Protein AF-E3MU25-F1 (afdb_monomer_lite)

pLDDT: mean 71.49, std 17.9, range [29.08, 94.25]

Foldseek 3Di:
DDDDDDPPPDPPPPVPPPDQPCQCLCDWDWAAEPVRFIWIRHNQCSAPVLVVCCVVPPPPPNVDDPVCPNVSVNVSVVVVNGQWDIGGPPDDDDTDGDDDDDDDDDDDDDPDDQPQACLQPKDADPVGDIRHSQLSDPLLVVVCCRPPVCLNPPVVDPVSVVVSVVVCVVVVSGPDDD

Structure (mmCIF, N/CA/C/O backbone):
data_AF-E3MU25-F1
#
_entry.id   AF-E3MU25-F1
#
loop_
_atom_site.group_PDB
_atom_site.id
_atom_site.type_symbol
_atom_site.label_atom_id
_atom_site.label_alt_id
_atom_site.label_comp_id
_atom_site.label_asym_id
_atom_site.label_entity_id
_atom_site.label_seq_id
_atom_site.pdbx_PDB_ins_code
_atom_site.Cartn_x
_atom_site.Cartn_y
_atom_site.Cartn_z
_atom_site.occupancy
_atom_site.B_iso_or_equiv
_atom_site.auth_seq_id
_atom_site.auth_comp_id
_atom_site.auth_asym_id
_atom_site.auth_atom_id
_atom_site.pdbx_PDB_model_num
ATOM 1 N N . MET A 1 1 ? -42.279 1.377 63.855 1.00 42.31 1 MET A N 1
ATOM 2 C CA . MET A 1 1 ? -42.437 1.194 62.395 1.00 42.31 1 MET A CA 1
ATOM 3 C C . MET A 1 1 ? -41.043 1.063 61.799 1.00 42.31 1 MET A C 1
ATOM 5 O O . MET A 1 1 ? -40.272 2.005 61.900 1.00 42.31 1 MET A O 1
ATOM 9 N N . LYS A 1 2 ? -40.663 -0.131 61.327 1.00 42.31 2 LYS A N 1
ATOM 10 C CA . LYS A 1 2 ? -39.336 -0.399 60.748 1.00 42.31 2 LYS A CA 1
ATOM 11 C C . LYS A 1 2 ? -39.433 -0.162 59.241 1.00 42.31 2 LYS A C 1
ATOM 13 O O . LYS A 1 2 ? -40.036 -0.970 58.545 1.00 42.31 2 LYS A O 1
ATOM 18 N N . SER A 1 3 ? -38.911 0.971 58.781 1.00 43.59 3 SER A N 1
ATOM 19 C CA . SER A 1 3 ? -38.809 1.288 57.355 1.00 43.59 3 SER A CA 1
ATOM 20 C C . SER A 1 3 ? -37.730 0.396 56.742 1.00 43.59 3 SER A C 1
ATOM 22 O O . SER A 1 3 ? -36.554 0.537 57.073 1.00 43.59 3 SER A O 1
ATOM 24 N N . GLN A 1 4 ? -38.134 -0.585 55.934 1.00 50.09 4 GLN A N 1
ATOM 25 C CA . GLN A 1 4 ? -37.217 -1.416 55.160 1.00 50.09 4 GLN A CA 1
ATOM 26 C C . GLN A 1 4 ? -36.953 -0.716 53.826 1.00 50.09 4 GLN A C 1
ATOM 28 O O . GLN A 1 4 ? -37.860 -0.566 53.010 1.00 50.09 4 GLN A O 1
ATOM 33 N N . PHE A 1 5 ? -35.715 -0.271 53.618 1.00 54.50 5 PHE A N 1
ATOM 34 C CA . PHE A 1 5 ? -35.245 0.210 52.324 1.00 54.50 5 PHE A CA 1
ATOM 35 C C . PHE A 1 5 ? -35.060 -0.989 51.387 1.00 54.50 5 PHE A C 1
ATOM 37 O O . PHE A 1 5 ? -34.155 -1.802 51.570 1.00 54.50 5 PHE A O 1
ATOM 44 N N . LEU A 1 6 ? -35.939 -1.103 50.393 1.00 48.97 6 LEU A N 1
ATOM 45 C CA . LEU A 1 6 ? -35.795 -2.009 49.257 1.00 48.97 6 LEU A CA 1
ATOM 46 C C . LEU A 1 6 ? -34.723 -1.429 48.323 1.00 48.97 6 LEU A C 1
ATOM 48 O O . LEU A 1 6 ? -34.980 -0.484 47.579 1.00 48.97 6 LEU A O 1
ATOM 52 N N . ILE A 1 7 ? -33.506 -1.967 48.394 1.00 63.28 7 ILE A N 1
ATOM 53 C CA . ILE A 1 7 ? -32.444 -1.675 47.427 1.00 63.28 7 ILE A CA 1
ATOM 54 C C . ILE A 1 7 ? -32.792 -2.438 46.147 1.00 63.28 7 ILE A C 1
ATOM 56 O O . ILE A 1 7 ? -32.613 -3.652 46.060 1.00 63.28 7 ILE A O 1
ATOM 60 N N . LEU A 1 8 ? -33.338 -1.720 45.166 1.00 50.22 8 LEU A N 1
ATOM 61 C CA . LEU A 1 8 ? -33.472 -2.190 43.792 1.00 50.22 8 LEU A CA 1
ATOM 62 C C . LEU A 1 8 ? -32.064 -2.394 43.220 1.00 50.22 8 LEU A C 1
ATOM 64 O O . LEU A 1 8 ? -31.397 -1.436 42.835 1.00 50.22 8 LEU A O 1
ATOM 68 N N . PHE A 1 9 ? -31.606 -3.644 43.174 1.00 52.78 9 PHE A N 1
ATOM 69 C CA . PHE A 1 9 ? -30.493 -4.039 42.318 1.00 52.78 9 PHE A CA 1
ATOM 70 C C . PHE A 1 9 ? -30.958 -3.889 40.867 1.00 52.78 9 PHE A C 1
ATOM 72 O O . PHE A 1 9 ? -31.597 -4.784 40.314 1.00 52.78 9 PHE A O 1
ATOM 79 N N . LEU A 1 10 ? -30.675 -2.734 40.257 1.00 54.94 10 LEU A N 1
ATOM 80 C CA . LEU A 1 10 ? -30.679 -2.636 38.803 1.00 54.94 10 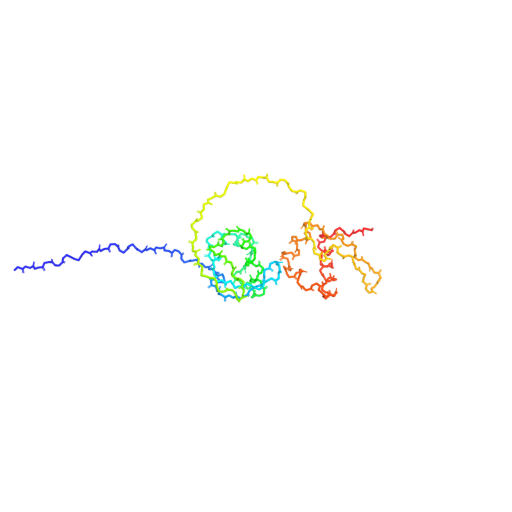LEU A CA 1
ATOM 81 C C . LEU A 1 10 ? -29.618 -3.617 38.287 1.00 54.94 10 LEU A C 1
ATOM 83 O O . LEU A 1 10 ? -28.462 -3.514 38.712 1.00 54.94 10 LEU A O 1
ATOM 87 N N . PRO A 1 11 ? -29.960 -4.556 37.387 1.00 54.75 11 PRO A N 1
ATOM 88 C CA . PRO A 1 11 ? -28.939 -5.276 36.657 1.00 54.75 11 PRO A CA 1
ATOM 89 C C . PRO A 1 11 ? -28.194 -4.223 35.841 1.00 54.75 11 PRO A C 1
ATOM 91 O O . PRO A 1 11 ? -28.739 -3.652 34.897 1.00 54.75 11 PRO A O 1
ATOM 94 N N . PHE A 1 12 ? -26.961 -3.920 36.245 1.00 53.56 12 PHE A N 1
ATOM 95 C CA . PHE A 1 12 ? -26.008 -3.282 35.357 1.00 53.56 12 PHE A CA 1
ATOM 96 C C . PHE A 1 12 ? -25.911 -4.206 34.144 1.00 53.56 12 PHE A C 1
ATOM 98 O O . PHE A 1 12 ? -25.278 -5.259 34.201 1.00 53.56 12 PHE A O 1
ATOM 105 N N . LEU A 1 13 ? -26.603 -3.841 33.066 1.00 51.59 13 LEU A N 1
ATOM 106 C CA . LEU A 1 13 ? -26.279 -4.296 31.728 1.00 51.59 13 LEU A CA 1
ATOM 107 C C . LEU A 1 13 ? -24.865 -3.774 31.485 1.00 51.59 13 LEU A C 1
ATOM 109 O O . LEU A 1 13 ? -24.675 -2.653 31.020 1.00 51.59 13 LEU A O 1
ATOM 113 N N . VAL A 1 14 ? -23.870 -4.548 31.917 1.00 52.34 14 VAL A N 1
ATOM 114 C CA . VAL A 1 14 ? -22.489 -4.376 31.494 1.00 52.34 14 VAL A CA 1
ATOM 115 C C . VAL A 1 14 ? -22.550 -4.597 29.995 1.00 52.34 14 VAL A C 1
ATOM 117 O O . VAL A 1 14 ? -22.623 -5.729 29.520 1.00 52.34 14 VAL A O 1
ATOM 120 N N . ASN A 1 15 ? -22.660 -3.497 29.258 1.00 48.56 15 ASN A N 1
ATOM 121 C CA . ASN A 1 15 ? -22.532 -3.488 27.820 1.00 48.56 15 ASN A CA 1
ATOM 122 C C . ASN A 1 15 ? -21.098 -3.948 27.553 1.00 48.56 15 ASN A C 1
ATOM 124 O O . ASN A 1 15 ? -20.171 -3.146 27.616 1.00 48.56 15 ASN A O 1
ATOM 128 N N . CYS A 1 16 ? -20.895 -5.253 27.360 1.00 46.88 16 CYS A N 1
ATOM 129 C CA . CYS A 1 16 ? -19.646 -5.797 26.847 1.00 46.88 16 CYS A CA 1
ATOM 130 C C . CYS A 1 16 ? -19.501 -5.320 25.397 1.00 46.88 16 CYS A C 1
ATOM 132 O O . CYS A 1 16 ? -19.656 -6.096 24.459 1.00 46.88 16 CYS A O 1
ATOM 134 N N . GLN A 1 17 ? -19.226 -4.031 25.194 1.00 53.03 17 GLN A N 1
ATOM 135 C CA . GLN A 1 17 ? -18.541 -3.596 23.991 1.00 53.03 17 GLN A CA 1
ATOM 136 C C . GLN A 1 17 ? -17.152 -4.208 24.092 1.00 53.03 17 GLN A C 1
ATOM 138 O O . GLN A 1 17 ? -16.334 -3.788 24.907 1.00 53.03 17 GLN A O 1
ATOM 143 N N . ARG A 1 18 ? -16.940 -5.293 23.343 1.00 60.84 18 ARG A N 1
ATOM 144 C CA . ARG A 1 18 ? -15.619 -5.886 23.169 1.00 60.84 18 ARG A CA 1
ATOM 145 C C . ARG A 1 18 ? -14.736 -4.785 22.584 1.00 60.84 18 ARG A C 1
ATOM 147 O O . ARG A 1 18 ? -14.989 -4.336 21.470 1.00 60.84 18 ARG A O 1
ATOM 154 N N . GLU A 1 19 ? -13.780 -4.311 23.372 1.00 78.81 19 GLU A N 1
ATOM 155 C CA . GLU A 1 19 ? -12.786 -3.350 22.909 1.00 78.81 19 GLU A CA 1
ATOM 156 C C . GLU A 1 19 ? -11.999 -4.003 21.768 1.00 78.81 19 GLU A C 1
ATOM 158 O O . GLU A 1 19 ? -11.545 -5.144 21.892 1.00 78.81 19 GLU A O 1
ATOM 163 N N . LEU A 1 20 ? -11.942 -3.327 20.622 1.00 88.06 20 LEU A N 1
ATOM 164 C CA . LEU A 1 20 ? -11.211 -3.804 19.456 1.00 88.06 20 LEU A CA 1
ATOM 165 C C . LEU A 1 20 ? -9.741 -3.417 19.615 1.00 88.06 20 LEU A C 1
ATOM 167 O O . LEU A 1 20 ? -9.432 -2.243 19.813 1.00 88.06 20 LEU A O 1
ATOM 171 N N . ASP A 1 21 ? -8.835 -4.388 19.495 1.00 90.69 21 ASP A N 1
ATOM 172 C CA . ASP A 1 21 ? -7.405 -4.096 19.405 1.00 90.69 21 ASP A CA 1
ATOM 173 C C . ASP A 1 21 ? -7.067 -3.597 17.997 1.00 90.69 21 ASP A C 1
ATOM 175 O O . ASP A 1 21 ? -6.776 -4.375 17.080 1.00 90.69 21 ASP A O 1
ATOM 179 N N . CYS A 1 22 ? -7.167 -2.279 17.842 1.00 90.00 22 CYS A N 1
ATOM 180 C CA . CYS A 1 22 ? -7.003 -1.585 16.574 1.00 90.00 22 CYS A CA 1
ATOM 181 C C . CYS A 1 22 ? -5.571 -1.133 16.278 1.00 90.00 22 CYS A C 1
ATOM 183 O O . CYS A 1 22 ? -5.324 -0.645 15.176 1.00 90.00 22 CYS A O 1
ATOM 185 N N . GLY A 1 23 ? -4.630 -1.263 17.219 1.00 89.94 23 GLY A N 1
ATOM 186 C CA . GLY A 1 23 ? -3.261 -0.773 17.034 1.00 89.94 23 GLY A CA 1
ATOM 187 C C . GLY A 1 23 ? -3.213 0.653 16.458 1.00 89.94 23 GLY A C 1
ATOM 188 O O . GLY A 1 23 ? -3.896 1.563 16.940 1.00 89.94 23 GLY A O 1
ATOM 189 N N . PHE A 1 24 ? -2.445 0.843 15.379 1.00 89.50 24 PHE A N 1
ATOM 190 C CA . PHE A 1 24 ? -2.317 2.143 14.709 1.00 89.50 24 PHE A CA 1
ATOM 191 C C . PHE A 1 24 ? -3.597 2.600 13.983 1.00 89.50 24 PHE A C 1
ATOM 193 O O . PHE A 1 24 ? -3.746 3.793 13.720 1.00 89.50 24 PHE A O 1
ATOM 200 N N . LEU A 1 25 ? -4.557 1.706 13.699 1.00 92.12 25 LEU A N 1
ATOM 201 C CA . LEU A 1 25 ? -5.821 2.081 13.051 1.00 92.12 25 LEU A CA 1
ATOM 202 C C . LEU A 1 25 ? -6.684 2.981 13.931 1.00 92.12 25 LEU A C 1
ATOM 204 O O . LEU A 1 25 ? -7.605 3.590 13.409 1.00 92.12 25 LEU A O 1
ATOM 208 N N . ASN A 1 26 ? -6.401 3.086 15.230 1.00 90.31 26 ASN A N 1
ATOM 209 C CA . ASN A 1 26 ? -7.077 4.022 16.130 1.00 90.31 26 ASN A CA 1
ATOM 210 C C . ASN A 1 26 ? -6.378 5.396 16.216 1.00 90.31 26 ASN A C 1
ATOM 212 O O . ASN A 1 26 ? -6.716 6.222 17.060 1.00 90.31 26 ASN A O 1
ATOM 216 N N . SER A 1 27 ? -5.355 5.628 15.392 1.00 87.25 27 SER A N 1
ATOM 217 C CA . SER A 1 27 ? -4.599 6.881 15.359 1.00 87.25 27 SER A CA 1
ATOM 218 C C . SER A 1 27 ? -5.034 7.780 14.205 1.00 87.25 27 SER A C 1
ATOM 220 O O . SER A 1 27 ? -5.606 7.329 13.215 1.00 87.25 27 SER A O 1
ATOM 222 N N . THR A 1 28 ? -4.697 9.062 14.323 1.00 90.38 28 THR A N 1
ATOM 223 C CA . THR A 1 28 ? -4.864 10.059 13.263 1.00 90.38 28 THR A CA 1
ATOM 224 C C . THR A 1 28 ? -3.497 10.400 12.691 1.00 90.38 28 THR A C 1
ATOM 226 O O . THR A 1 28 ? -2.590 10.758 13.443 1.00 90.38 28 THR A O 1
ATOM 229 N N . PHE A 1 29 ? -3.344 10.308 11.373 1.00 88.44 29 PHE A N 1
ATOM 230 C CA . PHE A 1 29 ? -2.106 10.658 10.679 1.00 88.44 29 PHE A CA 1
ATOM 231 C C . PHE A 1 29 ? -2.375 11.041 9.224 1.00 88.44 29 PHE A C 1
ATOM 233 O O . PHE A 1 29 ? -3.444 10.778 8.672 1.00 88.44 29 PHE A O 1
ATOM 240 N N . GLU A 1 30 ? -1.393 11.681 8.600 1.00 90.50 30 GLU A N 1
ATOM 241 C CA . GLU A 1 30 ? -1.418 11.953 7.167 1.00 90.50 30 GLU A CA 1
ATOM 242 C C . GLU A 1 30 ? -0.813 10.784 6.394 1.00 90.50 30 GLU A C 1
ATOM 244 O O . GLU A 1 30 ? 0.181 10.189 6.813 1.00 90.50 30 GLU A O 1
ATOM 249 N N . TYR A 1 31 ? -1.410 10.464 5.253 1.00 83.19 31 TYR A N 1
ATOM 250 C CA . TYR A 1 31 ? -0.918 9.437 4.346 1.00 83.19 31 TYR A CA 1
ATOM 251 C C . TYR A 1 31 ? -1.117 9.875 2.896 1.00 83.19 31 TYR A C 1
ATOM 253 O O . TYR A 1 31 ? -1.911 10.767 2.616 1.00 83.19 31 TYR A O 1
ATOM 261 N N . GLU A 1 32 ? -0.395 9.267 1.962 1.00 80.94 32 GLU A N 1
ATOM 262 C CA . GLU A 1 32 ? -0.622 9.478 0.529 1.00 80.94 32 GLU A CA 1
ATOM 263 C C . GLU A 1 32 ? -1.453 8.328 -0.029 1.00 80.94 32 GLU A C 1
ATOM 265 O O . GLU A 1 32 ? -1.161 7.159 0.251 1.00 80.94 32 GLU A O 1
ATOM 270 N N . ASP A 1 33 ? -2.488 8.659 -0.800 1.00 80.56 33 ASP A N 1
ATOM 271 C CA . ASP A 1 33 ? -3.297 7.657 -1.486 1.00 80.56 33 ASP A CA 1
ATOM 272 C C . ASP A 1 33 ? -2.580 7.064 -2.717 1.00 80.56 33 ASP A C 1
ATOM 274 O O . ASP A 1 33 ? -1.499 7.517 -3.104 1.00 80.56 33 ASP A O 1
ATOM 278 N N . TRP A 1 34 ? -3.181 6.067 -3.377 1.00 75.19 34 TRP A N 1
ATOM 279 C CA . TRP A 1 34 ? -2.634 5.480 -4.615 1.00 75.19 34 TRP A CA 1
ATOM 280 C C . TRP A 1 34 ? -2.394 6.482 -5.752 1.00 75.19 34 TRP A C 1
ATOM 282 O O . TRP A 1 34 ? -1.661 6.191 -6.696 1.00 75.19 34 TRP A O 1
ATOM 292 N N . LYS A 1 35 ? -3.004 7.669 -5.682 1.00 79.19 35 LYS A N 1
ATOM 293 C CA . LYS A 1 35 ? -2.851 8.752 -6.658 1.00 79.19 35 LYS A CA 1
ATOM 294 C C . LYS A 1 35 ? -1.843 9.805 -6.191 1.00 79.19 35 LYS A C 1
ATOM 296 O O . LYS A 1 35 ? -1.753 10.864 -6.811 1.00 79.19 35 LYS A O 1
ATOM 301 N N . ASN A 1 36 ? -1.071 9.513 -5.142 1.00 75.69 36 ASN A N 1
ATOM 302 C CA . ASN A 1 36 ? -0.114 10.414 -4.499 1.00 75.69 36 ASN A CA 1
ATOM 303 C C . ASN A 1 36 ? -0.758 11.705 -3.973 1.00 75.69 36 ASN A C 1
ATOM 305 O O . ASN A 1 36 ? -0.123 12.759 -3.934 1.00 75.69 36 ASN A O 1
ATOM 309 N N . VAL A 1 37 ? -2.032 11.646 -3.582 1.00 79.69 37 VAL A N 1
ATOM 310 C CA . VAL A 1 37 ? -2.714 12.765 -2.934 1.00 79.69 37 VAL A CA 1
ATOM 311 C C . VAL A 1 37 ? -2.598 12.590 -1.429 1.00 79.69 37 VAL A C 1
ATOM 313 O O . VAL A 1 37 ? -2.990 11.558 -0.888 1.00 79.69 37 VAL A O 1
ATOM 316 N N . THR A 1 38 ? -2.096 13.610 -0.732 1.00 85.00 38 THR A N 1
ATOM 317 C CA . THR A 1 38 ? -2.036 13.597 0.732 1.00 85.00 38 THR A CA 1
ATOM 318 C C . THR A 1 38 ? -3.441 13.703 1.331 1.00 85.00 38 THR A C 1
ATOM 320 O O . THR A 1 38 ? -4.214 14.624 1.039 1.00 85.00 38 THR A O 1
ATOM 323 N N . LYS A 1 39 ? -3.769 12.750 2.195 1.00 87.94 39 LYS A N 1
ATOM 324 C CA . LYS A 1 39 ? -5.035 12.597 2.905 1.00 87.94 39 LYS A CA 1
ATOM 325 C C . LYS A 1 39 ? -4.802 12.589 4.410 1.00 87.94 39 LYS A C 1
ATOM 327 O O . LYS A 1 39 ? -3.739 12.193 4.882 1.00 87.94 39 LYS A O 1
ATOM 332 N N . THR A 1 40 ? -5.827 12.958 5.164 1.00 92.50 40 THR A N 1
ATOM 333 C CA . THR A 1 40 ? -5.877 12.757 6.612 1.00 92.50 40 THR A CA 1
ATOM 334 C C . THR A 1 40 ? -6.684 11.499 6.912 1.00 92.50 40 THR A C 1
ATOM 336 O O . THR A 1 40 ? -7.858 11.407 6.552 1.0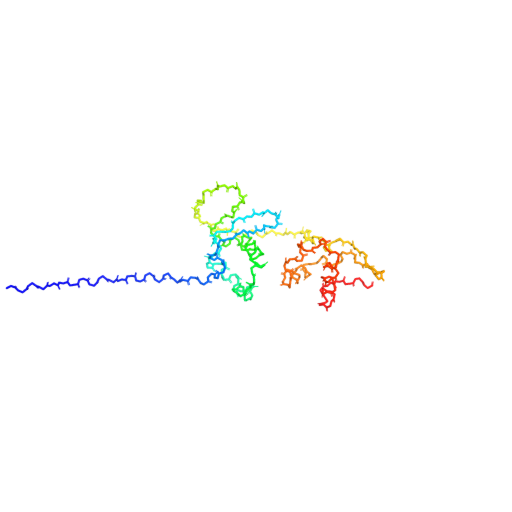0 92.50 40 THR A O 1
ATOM 339 N N . TYR A 1 41 ? -6.052 10.542 7.586 1.00 92.00 41 TYR A N 1
ATOM 340 C CA . TYR A 1 41 ? -6.706 9.390 8.194 1.00 92.00 41 TYR A CA 1
ATOM 341 C C . TYR A 1 41 ? -7.112 9.730 9.631 1.00 92.00 41 TYR A C 1
ATOM 343 O O . TYR A 1 41 ? -6.325 10.329 10.364 1.00 92.00 41 TYR A O 1
ATOM 351 N N . VAL A 1 42 ? -8.331 9.360 10.031 1.00 93.44 42 VAL A N 1
ATOM 352 C CA . VAL A 1 42 ? -8.925 9.743 11.330 1.00 93.44 42 VAL A CA 1
ATOM 353 C C . VAL A 1 42 ? -9.436 8.552 12.142 1.00 93.44 42 VAL A C 1
ATOM 355 O O . VAL A 1 42 ? -10.213 8.724 13.079 1.00 93.44 42 VAL A O 1
ATOM 358 N N . GLY A 1 43 ? -9.006 7.341 11.793 1.00 91.88 43 GLY A N 1
ATOM 359 C CA . GLY A 1 43 ? -9.293 6.147 12.579 1.00 91.88 43 GLY A CA 1
ATOM 360 C C . GLY A 1 43 ? -10.477 5.298 12.108 1.00 91.88 43 GLY A C 1
ATOM 361 O O . GLY A 1 43 ? -10.799 4.301 12.754 1.00 91.88 43 GLY A O 1
ATOM 362 N N . GLY A 1 44 ? -11.147 5.634 11.000 1.00 93.38 44 GLY A N 1
ATOM 363 C CA . GLY A 1 44 ? -12.379 4.937 10.619 1.00 93.38 44 GLY A CA 1
ATOM 364 C C . GLY A 1 44 ? -12.207 3.515 10.092 1.00 93.38 44 GLY A C 1
ATOM 365 O O . GLY A 1 44 ? -13.214 2.834 9.914 1.00 93.38 44 GLY A O 1
ATOM 366 N N . CYS A 1 45 ? -10.980 3.021 9.905 1.00 94.25 45 CYS A N 1
ATOM 367 C CA . CYS A 1 45 ? -10.718 1.620 9.562 1.00 94.25 45 CYS A CA 1
ATOM 368 C C . CYS A 1 45 ? -10.562 0.706 10.794 1.00 94.25 45 CYS A C 1
ATOM 370 O O . CYS A 1 45 ? -10.339 -0.492 10.646 1.00 94.25 45 CYS A O 1
ATOM 372 N N . CYS A 1 46 ? -10.707 1.226 12.019 1.00 93.50 46 CYS A N 1
ATOM 373 C CA . CYS A 1 46 ? -10.829 0.425 13.243 1.00 93.50 46 CYS A CA 1
ATOM 374 C C . CYS A 1 46 ? -12.222 -0.246 13.312 1.00 93.50 46 CYS A C 1
ATOM 376 O O . CYS A 1 46 ? -13.088 0.126 14.106 1.00 93.50 46 CYS A O 1
ATOM 378 N N . THR A 1 47 ? -12.467 -1.218 12.430 1.00 93.25 47 THR A N 1
ATOM 379 C CA . THR A 1 47 ? -13.732 -1.965 12.307 1.00 93.25 47 THR A CA 1
ATOM 380 C C . THR A 1 47 ? -13.479 -3.467 12.391 1.00 93.25 47 THR A C 1
ATOM 382 O O . THR A 1 47 ? -12.384 -3.929 12.084 1.00 93.25 47 THR A O 1
ATOM 385 N N . LEU A 1 48 ? -14.481 -4.252 12.803 1.00 91.56 48 LEU A N 1
ATOM 386 C CA . LEU A 1 48 ? -14.351 -5.715 12.862 1.00 91.56 48 LEU A CA 1
ATOM 387 C C . LEU A 1 48 ? -13.933 -6.308 11.511 1.00 91.56 48 LEU A C 1
ATOM 389 O O . LEU A 1 48 ? -13.008 -7.112 11.476 1.00 91.56 48 LEU A O 1
ATOM 393 N N . ASP A 1 49 ? -14.555 -5.856 10.425 1.00 89.06 49 ASP A N 1
ATOM 394 C CA . ASP A 1 49 ? -14.305 -6.368 9.076 1.00 89.06 49 ASP A CA 1
ATOM 395 C C . ASP A 1 49 ? -12.875 -6.054 8.606 1.00 89.06 49 ASP A C 1
ATOM 397 O O . ASP A 1 49 ? -12.189 -6.925 8.070 1.00 89.06 49 ASP A O 1
ATOM 401 N N . CYS A 1 50 ? -12.379 -4.835 8.861 1.00 91.75 50 CYS A N 1
ATOM 402 C CA . CYS A 1 50 ? -10.994 -4.489 8.541 1.00 91.75 50 CYS A CA 1
ATOM 403 C C . CYS A 1 50 ? -9.996 -5.303 9.372 1.00 91.75 50 CYS A C 1
ATOM 405 O O . CYS A 1 50 ? -8.977 -5.751 8.848 1.00 91.75 50 CYS A O 1
ATOM 407 N N . LEU A 1 51 ? -10.281 -5.510 10.661 1.00 90.81 51 LEU A N 1
ATOM 408 C CA . LEU A 1 51 ? -9.415 -6.292 11.544 1.00 90.81 51 LEU A CA 1
ATOM 409 C C . LEU A 1 51 ? -9.385 -7.767 11.135 1.00 90.81 51 LEU A C 1
ATOM 411 O O . LEU A 1 51 ? -8.304 -8.339 11.066 1.00 90.81 51 LEU A O 1
ATOM 415 N N . GLU A 1 52 ? -10.531 -8.365 10.801 1.00 87.81 52 GLU A N 1
ATOM 416 C CA . GLU A 1 52 ? -10.607 -9.744 10.305 1.00 87.81 52 GLU A CA 1
ATOM 417 C C . GLU A 1 52 ? -9.812 -9.912 9.006 1.00 87.81 52 GLU A C 1
ATOM 419 O O . GLU A 1 52 ? -9.054 -10.877 8.851 1.00 87.81 52 GLU A O 1
ATOM 424 N N . TRP A 1 53 ? -9.927 -8.946 8.091 1.00 86.94 53 TRP A N 1
ATOM 425 C CA . TRP A 1 53 ? -9.153 -8.953 6.858 1.00 86.94 53 TRP A CA 1
ATOM 426 C C . TRP A 1 53 ? -7.647 -8.877 7.135 1.00 86.94 53 TRP A C 1
ATOM 428 O O . TRP A 1 53 ? -6.889 -9.671 6.577 1.00 86.94 53 TRP A O 1
ATOM 438 N N . LEU A 1 54 ? -7.201 -7.973 8.013 1.00 85.56 54 LEU A N 1
ATOM 439 C CA . LEU A 1 54 ? -5.783 -7.833 8.352 1.00 85.56 54 LEU A CA 1
ATOM 440 C C . LEU A 1 54 ? -5.235 -9.049 9.088 1.00 85.56 54 LEU A C 1
ATOM 442 O O . LEU A 1 54 ? -4.165 -9.531 8.734 1.00 85.56 54 LEU A O 1
ATOM 446 N N . ASP A 1 55 ? -5.972 -9.574 10.062 1.00 83.44 55 ASP A N 1
ATOM 447 C CA . ASP A 1 55 ? -5.570 -10.758 10.821 1.00 83.44 55 ASP A CA 1
ATOM 448 C C . ASP A 1 55 ? -5.428 -11.986 9.908 1.00 83.44 55 ASP A C 1
ATOM 450 O O . ASP A 1 55 ? -4.582 -12.848 10.146 1.00 83.44 55 ASP A O 1
ATOM 454 N N . THR A 1 56 ? -6.210 -12.040 8.828 1.00 80.62 56 THR A N 1
ATOM 455 C CA . THR A 1 56 ? -6.154 -13.116 7.832 1.00 80.62 56 THR A CA 1
ATOM 456 C C . THR A 1 56 ? -5.040 -12.917 6.801 1.00 80.62 56 THR A C 1
ATOM 458 O O . THR A 1 56 ? -4.383 -13.884 6.415 1.00 80.62 56 THR A O 1
ATOM 461 N N . ASN A 1 57 ? -4.834 -11.687 6.321 1.00 74.69 57 ASN A N 1
ATOM 462 C CA . ASN A 1 57 ? -4.037 -11.423 5.116 1.00 74.69 57 ASN A CA 1
ATOM 463 C C . ASN A 1 57 ? -2.693 -10.736 5.386 1.00 74.69 57 ASN A C 1
ATOM 465 O O . ASN A 1 57 ? -1.808 -10.764 4.532 1.00 74.69 57 ASN A O 1
ATOM 469 N N . VAL A 1 58 ? -2.521 -10.109 6.549 1.00 73.19 58 VAL A N 1
ATOM 470 C CA . VAL A 1 58 ? -1.343 -9.303 6.878 1.00 73.19 58 VAL A CA 1
ATOM 471 C C . VAL A 1 58 ? -0.820 -9.705 8.251 1.00 73.19 58 VAL A C 1
ATOM 473 O O . VAL A 1 58 ? -1.199 -9.142 9.276 1.00 73.19 58 VAL A O 1
ATOM 476 N N . SER A 1 59 ? 0.104 -10.667 8.275 1.00 74.62 59 SER A N 1
ATOM 477 C CA . SER A 1 59 ? 0.756 -11.069 9.522 1.00 74.62 59 SER A CA 1
ATOM 478 C C . SER A 1 59 ? 1.447 -9.878 10.192 1.00 74.62 59 SER A C 1
ATOM 480 O O . SER A 1 59 ? 2.031 -9.013 9.526 1.00 74.62 59 SER A O 1
ATOM 482 N N . ASP A 1 60 ? 1.363 -9.845 11.521 1.00 76.25 60 ASP A N 1
ATOM 483 C CA . ASP A 1 60 ? 2.056 -8.889 12.388 1.00 76.25 60 ASP A CA 1
ATOM 484 C C . ASP A 1 60 ? 1.756 -7.416 12.067 1.00 76.25 60 ASP A C 1
ATOM 486 O O . ASP A 1 60 ? 2.546 -6.529 12.379 1.00 76.25 60 ASP A O 1
ATOM 490 N N . TRP A 1 61 ? 0.604 -7.116 11.453 1.00 78.25 61 TRP A N 1
ATOM 491 C CA . TRP A 1 61 ? 0.240 -5.750 11.056 1.00 78.25 61 TRP A CA 1
ATOM 492 C C . TRP A 1 61 ? 0.208 -4.757 12.231 1.00 78.25 61 TRP A C 1
ATOM 494 O O . TRP A 1 61 ? 0.401 -3.563 12.021 1.00 78.25 61 TRP A O 1
ATOM 504 N N . ARG A 1 62 ? 0.023 -5.250 13.464 1.00 82.00 62 ARG A N 1
ATOM 505 C CA . ARG A 1 62 ? 0.080 -4.467 14.712 1.00 82.00 62 ARG A CA 1
ATOM 506 C C . ARG A 1 62 ? 1.502 -4.091 15.141 1.00 82.00 62 ARG A C 1
ATOM 508 O O . ARG A 1 62 ? 1.670 -3.171 15.933 1.00 82.00 62 ARG A O 1
ATOM 515 N N . GLU A 1 63 ? 2.508 -4.795 14.634 1.00 7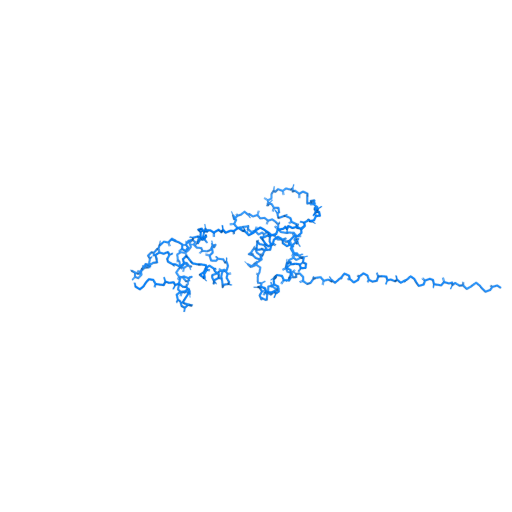3.94 63 GLU A N 1
ATOM 516 C CA . GLU A 1 63 ? 3.927 -4.605 14.962 1.00 73.94 63 GLU A CA 1
ATOM 517 C C . GLU A 1 63 ? 4.694 -3.898 13.832 1.00 73.94 63 GLU A C 1
ATOM 519 O O . GLU A 1 63 ? 5.871 -3.561 13.985 1.00 73.94 63 GLU A O 1
ATOM 524 N N . LYS A 1 64 ? 4.046 -3.668 12.680 1.00 65.38 64 LYS A N 1
ATOM 525 C CA . LYS A 1 64 ? 4.671 -3.001 11.535 1.00 65.38 64 LYS A CA 1
ATOM 526 C C . LYS A 1 64 ? 4.954 -1.526 11.832 1.00 65.38 64 LYS A C 1
ATOM 528 O O . LYS A 1 64 ? 4.183 -0.834 12.485 1.00 65.38 64 LYS A O 1
ATOM 533 N N . LEU A 1 65 ? 6.095 -1.066 11.319 1.00 59.84 65 LEU A N 1
ATOM 534 C CA . LEU A 1 65 ? 6.581 0.309 11.443 1.00 59.84 65 LEU A CA 1
ATOM 535 C C . LEU A 1 65 ? 5.687 1.296 10.671 1.00 59.84 65 LEU A C 1
ATOM 537 O O . LEU A 1 65 ? 5.099 0.934 9.651 1.00 59.84 65 LEU A O 1
ATOM 541 N N . ASP A 1 66 ? 5.678 2.562 11.105 1.00 61.66 66 ASP A N 1
ATOM 542 C CA . ASP A 1 66 ? 4.841 3.652 10.566 1.00 61.66 66 ASP A CA 1
ATOM 543 C C . ASP A 1 66 ? 4.875 3.798 9.034 1.00 61.66 66 ASP A C 1
ATOM 545 O O . ASP A 1 66 ? 3.909 4.251 8.419 1.00 61.66 66 ASP A O 1
ATOM 549 N N . ASN A 1 67 ? 5.966 3.380 8.386 1.00 64.69 67 ASN A N 1
ATOM 550 C CA . ASN A 1 67 ? 6.108 3.418 6.930 1.00 64.69 67 ASN A CA 1
ATOM 551 C C . ASN A 1 67 ? 5.161 2.459 6.177 1.00 64.69 67 ASN A C 1
ATOM 553 O O . ASN A 1 67 ? 5.028 2.593 4.961 1.00 64.69 67 ASN A O 1
ATOM 557 N N . TRP A 1 68 ? 4.501 1.521 6.865 1.00 72.56 68 TRP A N 1
ATOM 558 C CA . TRP A 1 68 ? 3.479 0.632 6.295 1.00 72.56 68 TRP A CA 1
ATOM 559 C C . TRP A 1 68 ? 2.052 1.160 6.442 1.00 72.56 68 TRP A C 1
ATOM 561 O O . TRP A 1 68 ? 1.160 0.675 5.743 1.00 72.56 68 TRP A O 1
ATOM 571 N N . ASN A 1 69 ? 1.829 2.155 7.303 1.00 83.31 69 ASN A N 1
ATOM 572 C CA . ASN A 1 69 ? 0.485 2.616 7.642 1.00 83.31 69 ASN A CA 1
ATOM 573 C C . ASN A 1 69 ? -0.250 3.126 6.399 1.00 83.31 69 ASN A C 1
ATOM 575 O O . ASN A 1 69 ? -1.371 2.704 6.144 1.00 83.31 69 ASN A O 1
ATOM 579 N N . SER A 1 70 ? 0.404 3.935 5.558 1.00 82.94 70 SER A N 1
ATOM 580 C CA . SER A 1 70 ? -0.190 4.438 4.310 1.00 82.94 70 SER A CA 1
ATOM 581 C C . SER A 1 70 ? -0.650 3.316 3.377 1.00 82.94 70 SER A C 1
ATOM 583 O O . SER A 1 70 ? -1.745 3.385 2.829 1.00 82.94 70 SER A O 1
ATOM 585 N N . TYR A 1 71 ? 0.161 2.270 3.206 1.00 79.12 71 TYR A N 1
ATOM 586 C CA . TYR A 1 71 ? -0.183 1.128 2.354 1.00 79.12 71 TYR A CA 1
ATOM 587 C C . TYR A 1 71 ? -1.395 0.372 2.903 1.00 79.12 71 TYR A C 1
ATOM 589 O O . TYR A 1 71 ? -2.350 0.116 2.175 1.00 79.12 71 TYR A O 1
ATOM 597 N N . ILE A 1 72 ? -1.372 0.064 4.202 1.00 86.44 72 ILE A N 1
ATOM 598 C CA . ILE A 1 72 ? -2.465 -0.649 4.864 1.00 86.44 72 ILE A CA 1
ATOM 599 C C . ILE A 1 72 ? -3.760 0.164 4.772 1.00 86.44 72 ILE A C 1
ATOM 601 O O . ILE A 1 72 ? -4.780 -0.383 4.370 1.00 86.44 72 ILE A O 1
ATOM 605 N N . ILE A 1 73 ? -3.723 1.466 5.067 1.00 90.69 73 ILE A N 1
ATOM 606 C CA . ILE A 1 73 ? -4.913 2.323 5.000 1.00 90.69 73 ILE A CA 1
ATOM 607 C C . ILE A 1 73 ? -5.514 2.355 3.596 1.00 90.69 73 ILE A C 1
ATOM 609 O O . ILE A 1 73 ? -6.726 2.204 3.460 1.00 90.69 73 ILE A O 1
ATOM 613 N N . ASN A 1 74 ? -4.691 2.500 2.555 1.00 83.62 74 ASN A N 1
ATOM 614 C CA . ASN A 1 74 ? -5.199 2.476 1.187 1.00 83.62 74 ASN A CA 1
ATOM 615 C C . ASN A 1 74 ? -5.914 1.155 0.859 1.00 83.62 74 ASN A C 1
ATOM 617 O O . ASN A 1 74 ? -7.023 1.174 0.331 1.00 83.62 74 ASN A O 1
ATOM 621 N N . ILE A 1 75 ? -5.324 0.014 1.234 1.00 85.06 75 ILE A N 1
ATOM 622 C CA . ILE A 1 75 ? -5.956 -1.294 1.022 1.00 85.06 75 ILE A CA 1
ATOM 623 C C . ILE A 1 75 ? -7.289 -1.394 1.756 1.00 85.06 75 ILE A C 1
ATOM 625 O O . ILE A 1 75 ? -8.260 -1.863 1.174 1.00 85.06 75 ILE A O 1
ATOM 629 N N . LEU A 1 76 ? -7.361 -0.974 3.019 1.00 89.81 76 LEU A N 1
ATOM 630 C CA . LEU A 1 76 ? -8.595 -1.079 3.802 1.00 89.81 76 LEU A CA 1
ATOM 631 C C . LEU A 1 76 ? -9.728 -0.228 3.211 1.00 89.81 76 LEU A C 1
ATOM 633 O O . LEU A 1 76 ? -10.885 -0.658 3.219 1.00 89.81 76 LEU A O 1
ATOM 637 N N . TYR A 1 77 ? -9.405 0.936 2.641 1.00 86.56 77 TYR A N 1
ATOM 638 C CA . TYR A 1 77 ? -10.384 1.728 1.897 1.00 86.56 77 TYR A CA 1
ATOM 639 C C . TYR A 1 77 ? -10.858 1.029 0.615 1.00 86.56 77 TYR A C 1
ATOM 641 O O . TYR A 1 77 ? -12.062 1.040 0.340 1.00 86.56 77 TYR A O 1
ATOM 649 N N . ASP A 1 78 ? -9.962 0.362 -0.118 1.00 84.12 78 ASP A N 1
ATOM 650 C CA . ASP A 1 78 ? -10.318 -0.445 -1.296 1.00 84.12 78 ASP A CA 1
ATOM 651 C C . ASP A 1 78 ? -11.112 -1.710 -0.932 1.00 84.12 78 ASP A C 1
ATOM 653 O O . ASP A 1 78 ? -11.953 -2.160 -1.706 1.00 84.12 78 ASP A O 1
ATOM 657 N N . GLN A 1 79 ? -10.899 -2.270 0.265 1.00 83.12 79 GLN A N 1
ATOM 658 C CA . GLN A 1 79 ? -11.722 -3.358 0.809 1.00 83.12 79 GLN A CA 1
ATOM 659 C C . GLN A 1 79 ? -13.109 -2.883 1.268 1.00 83.12 79 GLN A C 1
ATOM 661 O O . GLN A 1 79 ? -13.945 -3.708 1.632 1.00 83.12 79 GLN A O 1
ATOM 666 N N . HIS A 1 80 ? -13.365 -1.570 1.266 1.00 86.19 80 HIS A N 1
ATOM 667 C CA . HIS A 1 80 ? -14.630 -0.966 1.690 1.00 86.19 80 HIS A CA 1
ATOM 668 C C . HIS A 1 80 ? -15.075 -1.379 3.106 1.00 86.19 80 HIS A C 1
ATOM 670 O O . HIS A 1 80 ? -16.270 -1.455 3.386 1.00 86.19 80 HIS A O 1
ATOM 676 N N . CYS A 1 81 ? -14.118 -1.636 4.004 1.00 89.62 81 CYS A N 1
ATOM 677 C CA . CYS A 1 81 ? -14.388 -2.055 5.383 1.00 89.62 81 CYS A CA 1
ATOM 678 C C . CYS A 1 81 ? -14.320 -0.897 6.398 1.00 89.62 81 CYS A C 1
ATOM 680 O O . CYS A 1 81 ? -14.678 -1.072 7.565 1.00 89.62 81 CYS A O 1
ATOM 682 N N . CYS A 1 82 ? -13.837 0.279 5.981 1.00 94.06 82 CYS A N 1
ATOM 683 C CA . CYS A 1 82 ? -13.736 1.465 6.830 1.00 94.06 82 CYS A CA 1
ATOM 684 C C . CYS A 1 82 ? -15.084 2.197 6.930 1.00 94.06 82 CYS A C 1
ATOM 686 O O . CYS A 1 82 ? -15.844 2.271 5.968 1.00 94.06 82 CYS A O 1
ATOM 688 N N . ASN A 1 83 ? -15.354 2.788 8.093 1.00 93.00 83 ASN A N 1
ATOM 689 C CA . ASN A 1 83 ? -16.591 3.517 8.400 1.00 93.00 83 ASN A CA 1
ATOM 690 C C . ASN A 1 83 ? -16.497 5.031 8.148 1.00 93.00 83 ASN A C 1
ATOM 692 O O . ASN A 1 83 ? -17.406 5.780 8.514 1.00 93.00 83 ASN A O 1
ATOM 696 N N . ASP A 1 84 ? -15.398 5.498 7.565 1.00 90.19 84 ASP A N 1
ATOM 697 C CA . ASP A 1 84 ? -15.180 6.892 7.208 1.00 90.19 84 ASP A CA 1
ATOM 698 C C . ASP A 1 84 ? -14.810 7.046 5.730 1.00 90.19 84 ASP A C 1
ATOM 700 O O . ASP A 1 84 ? -14.723 6.092 4.958 1.00 90.19 84 ASP A O 1
ATOM 704 N N . THR A 1 85 ? -14.638 8.296 5.315 1.00 84.94 85 THR A N 1
ATOM 705 C CA . THR A 1 85 ? -14.077 8.644 4.014 1.00 84.94 85 THR A CA 1
ATOM 706 C C . THR A 1 85 ? -12.878 9.550 4.266 1.00 84.94 85 THR A C 1
ATOM 708 O O . THR A 1 85 ? -13.008 10.518 5.021 1.00 84.94 85 THR A O 1
ATOM 711 N N . PRO A 1 86 ? -11.712 9.261 3.670 1.00 80.69 86 PRO A N 1
ATOM 712 C CA . PRO A 1 86 ? -10.504 10.015 3.944 1.00 80.69 86 PRO A CA 1
ATOM 713 C C . PRO A 1 86 ? -10.598 11.413 3.328 1.00 80.69 86 PRO A C 1
ATOM 715 O O . PRO A 1 86 ? -10.910 11.579 2.145 1.00 80.69 86 PRO A O 1
ATOM 718 N N . ALA A 1 87 ? -10.299 12.431 4.132 1.00 82.19 87 ALA A N 1
ATOM 719 C CA . ALA A 1 87 ? -10.329 13.823 3.698 1.00 82.19 87 ALA A CA 1
ATOM 720 C C . ALA A 1 87 ? -9.007 14.212 3.024 1.00 82.19 87 ALA A C 1
ATOM 722 O O . ALA A 1 87 ? -7.934 13.803 3.463 1.00 82.19 87 ALA A O 1
ATOM 723 N N . THR A 1 88 ? -9.059 15.028 1.970 1.00 82.81 88 THR A N 1
ATOM 724 C CA . THR A 1 88 ? -7.844 15.625 1.387 1.00 82.81 88 THR A CA 1
ATOM 725 C C . THR A 1 88 ? -7.320 16.728 2.301 1.00 82.81 88 THR A C 1
ATOM 727 O O . THR A 1 88 ? -8.095 17.602 2.707 1.00 82.81 88 THR A O 1
ATOM 730 N N . VAL A 1 89 ? -6.014 16.718 2.591 1.00 75.25 89 VAL A N 1
ATOM 731 C CA . VAL A 1 89 ? -5.374 17.739 3.436 1.00 75.25 89 VAL A CA 1
ATOM 732 C C . VAL A 1 89 ? -5.642 19.132 2.853 1.00 75.25 89 VAL A C 1
ATOM 734 O O . VAL A 1 89 ? -5.426 19.374 1.667 1.00 75.25 89 VAL A O 1
ATOM 737 N N . GLY A 1 90 ? -6.151 20.049 3.682 1.00 58.78 90 GLY A N 1
ATOM 738 C CA . GLY A 1 90 ? -6.515 21.413 3.271 1.00 58.78 90 GLY A CA 1
ATOM 739 C C . GLY A 1 90 ? -7.983 21.616 2.874 1.00 58.78 90 GLY A C 1
ATOM 740 O O . GLY A 1 90 ? -8.376 22.747 2.591 1.00 58.78 90 GLY A O 1
ATOM 741 N N . THR A 1 91 ? -8.809 20.567 2.913 1.00 54.00 91 THR A N 1
ATOM 742 C CA . THR A 1 91 ? -10.268 20.656 2.721 1.00 54.00 91 THR A CA 1
ATOM 743 C C . THR A 1 91 ? -10.962 20.340 4.041 1.00 54.00 91 THR A C 1
ATOM 745 O O . THR A 1 91 ? -10.906 19.214 4.526 1.00 54.00 91 THR A O 1
ATOM 748 N N . THR A 1 92 ? -11.595 21.338 4.656 1.00 43.38 92 THR A N 1
ATOM 749 C CA . THR A 1 92 ? -12.387 21.147 5.877 1.00 43.38 92 THR A CA 1
ATOM 750 C C . THR A 1 92 ? -13.748 20.575 5.490 1.00 43.38 92 THR A C 1
ATOM 752 O O . THR A 1 92 ? -14.646 21.336 5.137 1.00 43.38 92 THR A O 1
ATOM 755 N N . GLU A 1 93 ? -13.921 19.256 5.539 1.00 48.50 93 GLU A N 1
ATOM 756 C CA . GLU A 1 93 ? -15.247 18.645 5.398 1.00 48.50 93 GLU A CA 1
ATOM 757 C C . GLU A 1 93 ? -15.717 18.019 6.712 1.00 48.50 93 GLU A C 1
ATOM 759 O O . GLU A 1 93 ? -14.988 17.312 7.406 1.00 48.50 93 GLU A O 1
ATOM 764 N N . THR A 1 94 ? -16.961 18.335 7.070 1.00 42.97 94 THR A N 1
ATOM 765 C CA . THR A 1 94 ? -17.664 17.824 8.247 1.00 42.97 94 THR A CA 1
ATOM 766 C C . THR A 1 94 ? -18.120 16.389 7.971 1.00 42.97 94 THR A C 1
ATOM 768 O O . THR A 1 94 ? -19.054 16.182 7.196 1.00 42.97 94 THR A O 1
ATOM 771 N N . SER A 1 95 ? -17.492 15.394 8.604 1.00 46.28 95 SER A N 1
ATOM 772 C CA . SER A 1 95 ? -17.855 13.979 8.443 1.00 46.28 95 SER A CA 1
ATOM 773 C C . SER A 1 95 ? -19.310 13.718 8.844 1.00 46.28 95 SER A C 1
ATOM 775 O O . SER A 1 95 ? -19.698 13.909 9.996 1.00 46.28 95 SER A O 1
ATOM 777 N N . THR A 1 96 ? -20.120 13.259 7.889 1.00 36.81 96 THR A N 1
ATOM 778 C CA . THR A 1 96 ? -21.491 12.787 8.123 1.00 36.81 96 THR A CA 1
ATOM 779 C C . THR A 1 96 ? -21.493 11.265 8.039 1.00 36.81 96 THR A C 1
ATOM 781 O O . THR A 1 96 ? -21.140 10.703 7.008 1.00 36.81 96 THR A O 1
ATOM 784 N N . ILE A 1 97 ? -21.872 10.593 9.126 1.00 36.38 97 ILE A N 1
ATOM 785 C CA . ILE A 1 97 ? -21.973 9.129 9.198 1.00 36.38 97 ILE A CA 1
ATOM 786 C C . ILE A 1 97 ? -23.214 8.694 8.403 1.00 36.38 97 ILE A C 1
ATOM 788 O O . ILE A 1 97 ? -24.328 9.095 8.745 1.00 36.38 97 ILE A O 1
ATOM 792 N N . ILE A 1 98 ? -23.039 7.886 7.354 1.00 38.97 98 ILE A N 1
ATOM 793 C CA . ILE A 1 98 ? -24.140 7.333 6.547 1.00 38.97 98 ILE A CA 1
ATOM 794 C C . ILE A 1 98 ? -24.298 5.835 6.875 1.00 38.97 98 ILE A C 1
ATOM 796 O O . ILE A 1 98 ? -23.301 5.117 6.882 1.00 38.97 98 ILE A O 1
ATOM 800 N N . PRO A 1 99 ? -25.518 5.328 7.143 1.00 29.98 99 PRO A N 1
ATOM 801 C CA . PRO A 1 99 ? -25.752 3.903 7.377 1.00 29.98 99 PRO A CA 1
ATOM 802 C C . PRO A 1 99 ? -25.633 3.076 6.082 1.00 29.98 99 PRO A C 1
ATOM 804 O O . PRO A 1 99 ? -26.242 3.399 5.062 1.00 29.98 99 PRO A O 1
ATOM 807 N N . PHE A 1 100 ? -24.857 1.991 6.146 1.00 34.88 100 PHE A N 1
ATOM 808 C CA . PHE A 1 100 ? -24.514 1.114 5.022 1.00 34.88 100 PHE A CA 1
ATOM 809 C C . PHE A 1 100 ? -25.649 0.133 4.661 1.00 34.88 100 PHE A C 1
ATOM 811 O O . PHE A 1 100 ? -26.323 -0.408 5.538 1.00 34.88 100 PHE A O 1
ATOM 818 N N . THR A 1 101 ? -25.847 -0.119 3.362 1.00 32.09 101 THR A N 1
ATOM 819 C CA . THR A 1 101 ? -26.747 -1.152 2.807 1.00 32.09 101 THR A CA 1
ATOM 820 C C . THR A 1 101 ? -25.936 -2.124 1.944 1.00 32.09 101 THR A C 1
ATOM 822 O O . THR A 1 101 ? -25.050 -1.711 1.205 1.00 32.09 101 THR A O 1
ATOM 825 N N . THR A 1 102 ? -26.223 -3.420 2.057 1.00 29.84 102 THR A N 1
ATOM 826 C CA . THR A 1 102 ? -25.454 -4.546 1.494 1.00 29.84 102 THR A CA 1
ATOM 827 C C . THR A 1 102 ? -25.439 -4.571 -0.046 1.00 29.84 102 THR A C 1
ATOM 829 O O . THR A 1 102 ? -26.516 -4.487 -0.644 1.00 29.84 102 THR A O 1
ATOM 832 N N . PRO A 1 103 ? -24.287 -4.772 -0.724 1.00 37.34 103 PRO A N 1
ATOM 833 C CA . PRO A 1 103 ? -24.259 -4.927 -2.175 1.00 37.34 103 PRO A CA 1
ATOM 834 C C . PRO A 1 103 ? -24.383 -6.395 -2.616 1.00 37.34 103 PRO A C 1
ATOM 836 O O . PRO A 1 103 ? -23.903 -7.322 -1.966 1.00 37.34 103 PRO A O 1
ATOM 839 N N . THR A 1 104 ? -25.042 -6.590 -3.760 1.00 29.84 104 THR A N 1
ATOM 840 C CA . THR A 1 104 ? -25.191 -7.873 -4.465 1.00 29.84 104 THR A CA 1
ATOM 841 C C . THR A 1 104 ? -24.018 -8.073 -5.427 1.00 29.84 104 THR A C 1
ATOM 843 O O . THR A 1 104 ? -23.699 -7.182 -6.215 1.00 29.84 104 THR A O 1
ATOM 846 N N . THR A 1 105 ? -23.384 -9.245 -5.377 1.00 31.95 105 THR A N 1
ATOM 847 C CA . THR A 1 105 ? -22.233 -9.628 -6.206 1.00 31.95 105 THR A CA 1
ATOM 848 C C . THR A 1 105 ? -22.592 -9.645 -7.692 1.00 31.95 105 THR A C 1
ATOM 850 O O . THR A 1 105 ? -23.423 -10.440 -8.127 1.00 31.95 105 THR A O 1
ATOM 853 N N . THR A 1 106 ? -21.926 -8.803 -8.483 1.00 29.08 106 THR A N 1
ATOM 854 C CA . THR A 1 106 ? -21.947 -8.890 -9.949 1.00 29.08 106 THR A CA 1
ATOM 855 C C . THR A 1 106 ? -20.568 -9.351 -10.405 1.00 29.08 106 THR A C 1
ATOM 857 O O . THR A 1 106 ? -19.578 -8.661 -10.189 1.00 29.08 106 THR A O 1
ATOM 860 N N . ILE A 1 107 ? -20.500 -10.546 -10.990 1.00 37.56 107 ILE A N 1
ATOM 861 C CA . ILE A 1 107 ? -19.288 -11.093 -11.606 1.00 37.56 107 ILE A CA 1
ATOM 862 C C . ILE A 1 107 ? -19.041 -10.303 -12.894 1.00 37.56 107 ILE A C 1
ATOM 864 O O . ILE A 1 107 ? -19.851 -10.378 -13.818 1.00 37.56 107 ILE A O 1
ATOM 868 N N . ILE A 1 108 ? -17.940 -9.555 -12.958 1.00 31.47 108 ILE A N 1
ATOM 869 C CA . ILE A 1 108 ? -17.462 -8.918 -14.187 1.00 31.47 108 ILE A CA 1
ATOM 870 C C . ILE A 1 108 ? -16.169 -9.624 -14.594 1.00 31.47 108 ILE A C 1
ATOM 872 O O . ILE A 1 108 ? -15.189 -9.637 -13.856 1.00 31.47 108 ILE A O 1
ATOM 876 N N . SER A 1 109 ? -16.194 -10.247 -15.771 1.00 46.31 109 SER A N 1
ATOM 877 C CA . SER A 1 109 ? -15.000 -10.699 -16.479 1.00 46.31 109 SER A CA 1
ATOM 878 C C . SER A 1 109 ? -14.206 -9.477 -16.935 1.00 46.31 109 SER A C 1
ATOM 880 O O . SER A 1 109 ? -14.749 -8.680 -17.705 1.00 46.31 109 SER A O 1
ATOM 882 N N . VAL A 1 110 ? -12.949 -9.336 -16.517 1.00 38.44 110 VAL A N 1
ATOM 883 C CA . VAL A 1 110 ? -12.081 -8.271 -17.027 1.00 38.44 110 VAL A CA 1
ATOM 884 C C . VAL A 1 110 ? -10.794 -8.870 -17.580 1.00 38.44 110 VAL A C 1
ATOM 886 O O . VAL A 1 110 ? -9.969 -9.427 -16.863 1.00 38.44 110 VAL A O 1
ATOM 889 N N . ASP A 1 111 ? -10.674 -8.775 -18.900 1.00 48.00 111 ASP A N 1
ATOM 890 C CA . ASP A 1 111 ? -9.399 -8.710 -19.604 1.00 48.00 111 ASP A CA 1
ATOM 891 C C . ASP A 1 111 ? -8.781 -7.348 -19.246 1.00 48.00 111 ASP A C 1
ATOM 893 O O . ASP A 1 111 ? -9.089 -6.328 -19.865 1.00 48.00 111 ASP A O 1
ATOM 897 N N . GLU A 1 112 ? -8.048 -7.302 -18.131 1.00 51.06 112 GLU A N 1
ATOM 898 C CA . GLU A 1 112 ? -7.512 -6.072 -17.547 1.00 51.06 112 GLU A CA 1
ATOM 899 C C . GLU A 1 112 ? -6.002 -6.014 -17.783 1.00 51.06 112 GLU A C 1
ATOM 901 O O . GLU A 1 112 ? -5.231 -6.893 -17.391 1.00 51.06 112 GLU A O 1
ATOM 906 N N . HIS A 1 113 ? -5.571 -4.967 -18.478 1.00 63.19 113 HIS A N 1
ATOM 907 C CA . HIS A 1 113 ? -4.167 -4.674 -18.691 1.00 63.19 113 HIS A CA 1
ATOM 908 C C . HIS A 1 113 ? -3.524 -4.360 -17.334 1.00 63.19 113 HIS A C 1
ATOM 910 O O . HIS A 1 113 ? -3.674 -3.253 -16.832 1.00 63.19 113 HIS A O 1
ATOM 916 N N . LEU A 1 114 ? -2.836 -5.344 -16.749 1.00 77.50 114 LEU A N 1
ATOM 917 C CA . LEU A 1 114 ? -2.151 -5.255 -15.456 1.00 77.50 114 LEU A CA 1
ATOM 918 C C . LEU A 1 114 ? -1.436 -3.902 -15.271 1.00 77.50 114 LEU A C 1
ATOM 920 O O . LEU A 1 114 ? -0.615 -3.536 -16.124 1.00 77.50 114 LEU A O 1
ATOM 924 N N . ASP A 1 115 ? -1.712 -3.175 -14.185 1.00 79.38 115 ASP A N 1
ATOM 925 C CA . ASP A 1 115 ? -0.958 -1.961 -13.855 1.00 79.38 115 ASP A CA 1
ATOM 926 C C . ASP A 1 115 ? 0.394 -2.350 -13.256 1.00 79.38 115 ASP A C 1
ATOM 928 O O . ASP A 1 115 ? 0.510 -2.811 -12.122 1.00 79.38 115 ASP A O 1
ATOM 932 N N . CYS A 1 116 ? 1.430 -2.230 -14.077 1.00 79.69 116 CYS A N 1
ATOM 933 C CA . CYS A 1 116 ? 2.777 -2.663 -13.737 1.00 79.69 116 CYS A CA 1
ATOM 934 C C . CYS A 1 116 ? 3.703 -1.509 -13.370 1.00 79.69 116 CYS A C 1
ATOM 936 O O . CYS A 1 116 ? 4.870 -1.763 -13.066 1.00 79.69 116 CYS A O 1
ATOM 938 N N . HIS A 1 117 ? 3.234 -0.257 -13.425 1.00 83.88 117 HIS A N 1
ATOM 939 C CA . HIS A 1 117 ? 4.087 0.919 -13.250 1.00 83.88 117 HIS A CA 1
ATOM 940 C C . HIS A 1 117 ? 5.428 0.771 -14.012 1.00 83.88 117 HIS A C 1
ATOM 942 O O . HIS A 1 117 ? 5.462 0.328 -15.164 1.00 83.88 117 HIS A O 1
ATOM 948 N N . TRP A 1 118 ? 6.551 1.067 -13.348 1.00 85.06 118 TRP A N 1
ATOM 949 C CA . TRP A 1 118 ? 7.892 0.996 -13.926 1.00 85.06 118 TRP A CA 1
ATOM 950 C C . TRP A 1 118 ? 8.345 -0.425 -14.294 1.00 85.06 118 TRP A C 1
ATOM 952 O O . TRP A 1 118 ? 9.293 -0.559 -15.063 1.00 85.06 118 TRP A O 1
ATOM 962 N N . LEU A 1 119 ? 7.703 -1.497 -13.797 1.00 85.12 119 LEU A N 1
ATOM 963 C CA . LEU A 1 119 ? 8.068 -2.869 -14.188 1.00 85.12 119 LEU A CA 1
ATOM 964 C C . LEU A 1 119 ? 7.807 -3.125 -15.664 1.00 85.12 119 LEU A C 1
ATOM 966 O O . LEU A 1 119 ? 8.388 -4.055 -16.210 1.00 85.12 119 LEU A O 1
ATOM 970 N N . ARG A 1 120 ? 6.948 -2.353 -16.328 1.00 86.06 120 ARG A N 1
ATOM 971 C CA . ARG A 1 120 ? 6.773 -2.480 -17.778 1.00 86.06 120 ARG A CA 1
ATOM 972 C C . ARG A 1 120 ? 7.886 -1.780 -18.561 1.00 86.06 120 ARG A C 1
ATOM 974 O O . ARG A 1 120 ? 8.103 -2.116 -19.724 1.00 86.06 120 ARG A O 1
ATOM 981 N N . ASP A 1 121 ? 8.609 -0.860 -17.930 1.00 84.81 121 ASP A N 1
ATOM 982 C CA . ASP A 1 121 ? 9.586 -0.021 -18.607 1.00 84.81 121 ASP A CA 1
ATOM 983 C C . ASP A 1 121 ? 10.937 -0.740 -18.735 1.00 84.81 121 ASP A C 1
ATOM 985 O O . ASP A 1 121 ? 11.548 -1.115 -17.726 1.00 84.81 121 ASP A O 1
ATOM 989 N N . PRO A 1 122 ? 11.452 -0.926 -19.961 1.00 84.75 122 PRO A N 1
ATOM 990 C CA . PRO A 1 122 ? 12.762 -1.520 -20.163 1.00 84.75 122 PRO A CA 1
ATOM 991 C C . PRO A 1 122 ? 13.887 -0.565 -19.740 1.00 84.75 122 PRO A C 1
ATOM 993 O O . PRO A 1 122 ? 13.782 0.655 -19.881 1.00 84.75 122 PRO A O 1
ATOM 996 N N . PHE A 1 123 ? 15.007 -1.117 -19.270 1.00 83.62 123 PHE A N 1
ATOM 997 C CA . PHE A 1 123 ? 16.210 -0.345 -18.941 1.00 83.62 123 PHE A CA 1
ATOM 998 C C . PHE A 1 123 ? 17.495 -1.164 -19.111 1.00 83.62 123 PHE A C 1
ATOM 1000 O O . PHE A 1 123 ? 17.479 -2.391 -19.070 1.00 83.62 123 PHE A O 1
ATOM 1007 N N . ASN A 1 124 ? 18.630 -0.484 -19.286 1.00 82.31 124 ASN A N 1
ATOM 1008 C CA . ASN A 1 124 ? 19.936 -1.123 -19.471 1.00 82.31 124 ASN A CA 1
ATOM 1009 C C . ASN A 1 124 ? 20.766 -1.057 -18.193 1.00 82.31 124 ASN A C 1
ATOM 1011 O O . ASN A 1 124 ? 20.896 0.009 -17.599 1.00 82.31 124 ASN A O 1
ATOM 1015 N N . TYR A 1 125 ? 21.375 -2.175 -17.815 1.00 73.25 125 TYR A N 1
ATOM 1016 C CA . TYR A 1 125 ? 22.335 -2.259 -16.723 1.00 73.25 125 TYR A CA 1
ATOM 1017 C C . TYR A 1 125 ? 23.713 -1.754 -17.178 1.00 73.25 125 TYR A C 1
ATOM 1019 O O . TYR A 1 125 ? 24.114 -1.944 -18.328 1.00 73.25 125 TYR A O 1
ATOM 1027 N N . SER A 1 126 ? 24.505 -1.199 -16.256 1.00 74.31 126 SER A N 1
ATOM 1028 C CA . SER A 1 126 ? 25.874 -0.733 -16.547 1.00 74.31 126 SER A CA 1
ATOM 1029 C C . SER A 1 126 ? 26.831 -1.850 -16.994 1.00 74.31 126 SER A C 1
ATOM 1031 O O . SER A 1 126 ? 27.886 -1.569 -17.553 1.00 74.31 126 SER A O 1
ATOM 1033 N N . ASN A 1 127 ? 26.478 -3.116 -16.753 1.00 74.94 127 ASN A N 1
ATOM 1034 C CA . ASN A 1 127 ? 27.245 -4.297 -17.160 1.00 74.94 127 ASN A CA 1
ATOM 1035 C C . ASN A 1 127 ? 26.875 -4.822 -18.566 1.00 74.94 127 ASN A C 1
ATOM 1037 O O . ASN A 1 127 ? 27.347 -5.890 -18.950 1.00 74.94 127 ASN A O 1
ATOM 1041 N N . GLY A 1 128 ? 26.035 -4.104 -19.321 1.00 72.94 128 GLY A N 1
ATOM 1042 C CA . GLY A 1 128 ? 25.635 -4.470 -20.684 1.00 72.94 128 GLY A CA 1
ATOM 1043 C C . GLY A 1 128 ? 24.443 -5.429 -20.779 1.00 72.94 128 GLY A C 1
ATOM 1044 O O . GLY A 1 128 ? 24.042 -5.775 -21.888 1.00 72.94 128 GLY A O 1
ATOM 1045 N N . LEU A 1 129 ? 23.854 -5.844 -19.653 1.00 74.75 129 LEU A N 1
ATOM 1046 C CA . LEU A 1 129 ? 22.566 -6.542 -19.642 1.00 74.75 129 LEU A CA 1
ATOM 1047 C C . LEU A 1 129 ? 21.415 -5.546 -19.839 1.00 74.75 129 LEU A C 1
ATOM 1049 O O . LEU A 1 129 ? 21.578 -4.340 -19.642 1.00 74.75 129 LEU A O 1
ATOM 1053 N N . SER A 1 130 ? 20.222 -6.046 -20.162 1.00 81.44 130 SER A N 1
ATOM 1054 C CA . SER A 1 130 ? 19.008 -5.225 -20.229 1.00 81.44 130 SER A CA 1
ATOM 1055 C C . SER A 1 130 ? 17.818 -5.923 -19.582 1.00 81.44 130 SER A C 1
ATOM 1057 O O . SER A 1 130 ? 17.690 -7.146 -19.622 1.00 81.44 130 SER A O 1
ATOM 1059 N N . TYR A 1 131 ? 16.964 -5.124 -18.954 1.00 83.19 131 TYR A N 1
ATOM 1060 C CA . TYR A 1 131 ? 15.636 -5.502 -18.514 1.00 83.19 131 TYR A CA 1
ATOM 1061 C C . TYR A 1 131 ? 14.633 -5.098 -19.596 1.00 83.19 131 TYR A C 1
ATOM 1063 O O . TYR A 1 131 ? 14.662 -3.964 -20.070 1.00 83.19 131 TYR A O 1
ATOM 1071 N N . THR A 1 132 ? 13.752 -6.014 -19.994 1.00 83.38 132 THR A N 1
ATOM 1072 C CA . THR A 1 132 ? 12.853 -5.836 -21.149 1.00 83.38 132 THR A CA 1
ATOM 1073 C C . THR A 1 132 ? 11.412 -5.487 -20.776 1.00 83.38 132 THR A C 1
ATOM 1075 O O . THR A 1 132 ? 10.576 -5.369 -21.666 1.00 83.38 132 THR A O 1
ATOM 1078 N N . GLY A 1 133 ? 11.096 -5.355 -19.484 1.00 82.31 133 GLY A N 1
ATOM 1079 C CA . GLY A 1 133 ? 9.713 -5.209 -19.015 1.00 82.31 133 GLY A CA 1
ATOM 1080 C C . GLY A 1 133 ? 8.984 -6.539 -18.766 1.00 82.31 133 GLY A C 1
ATOM 1081 O O . GLY A 1 133 ? 7.781 -6.550 -18.505 1.00 82.31 133 GLY A O 1
ATOM 1082 N N . SER A 1 134 ? 9.683 -7.680 -18.849 1.00 82.06 134 SER A N 1
ATOM 1083 C CA . SER A 1 134 ? 9.070 -9.020 -18.820 1.00 82.06 134 SER A CA 1
ATOM 1084 C C . SER A 1 134 ? 8.522 -9.465 -17.458 1.00 82.06 134 SER A C 1
ATOM 1086 O O . SER A 1 134 ? 7.821 -10.472 -17.390 1.00 82.06 134 SER A O 1
ATOM 1088 N N . CYS A 1 135 ? 8.804 -8.733 -16.376 1.00 84.19 135 CYS A N 1
ATOM 1089 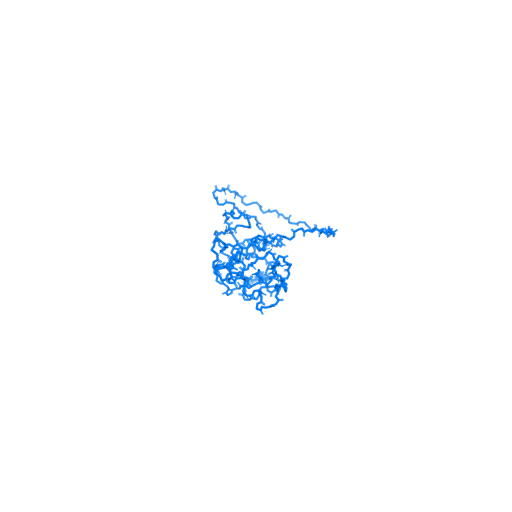C CA . CYS A 1 135 ? 8.307 -9.041 -15.031 1.00 84.19 135 CYS A CA 1
ATOM 1090 C C . CYS A 1 135 ? 6.941 -8.417 -14.722 1.00 84.19 135 CYS A C 1
ATOM 1092 O O . CYS A 1 135 ? 6.474 -8.486 -13.590 1.00 84.19 135 CYS A O 1
ATOM 1094 N N . CYS A 1 136 ? 6.281 -7.808 -15.705 1.00 84.50 136 CYS A N 1
ATOM 1095 C CA . CYS A 1 136 ? 4.909 -7.327 -15.581 1.00 84.50 136 CYS A CA 1
ATOM 1096 C C . CYS A 1 136 ? 3.914 -8.508 -15.589 1.00 84.50 136 CYS A C 1
ATOM 1098 O O . CYS A 1 136 ? 3.253 -8.786 -16.588 1.00 84.50 136 CYS A O 1
ATOM 1100 N N . THR A 1 137 ? 3.852 -9.251 -14.481 1.00 82.75 137 THR A N 1
ATOM 1101 C CA . THR A 1 137 ? 2.937 -10.387 -14.277 1.00 82.75 137 THR A CA 1
ATOM 1102 C C . THR A 1 137 ? 2.283 -10.301 -12.901 1.00 82.75 137 THR A C 1
ATOM 1104 O O . THR A 1 137 ? 2.896 -9.772 -11.974 1.00 82.75 137 THR A O 1
ATOM 1107 N N . GLN A 1 138 ? 1.077 -10.862 -12.738 1.00 78.44 138 GLN A N 1
ATOM 1108 C CA . GLN A 1 138 ? 0.356 -10.814 -11.455 1.00 78.44 138 GLN A CA 1
ATOM 1109 C C . GLN A 1 138 ? 1.201 -11.407 -10.326 1.00 78.44 138 GLN A C 1
ATOM 1111 O O . GLN A 1 138 ? 1.335 -10.808 -9.271 1.00 78.44 138 GLN A O 1
ATOM 1116 N N . GLN A 1 139 ? 1.889 -12.517 -10.598 1.00 77.88 139 GLN A N 1
ATOM 1117 C CA . GLN A 1 139 ? 2.775 -13.160 -9.633 1.00 77.88 139 GLN A CA 1
ATOM 1118 C C . GLN A 1 139 ? 3.926 -12.250 -9.163 1.00 77.88 139 GLN A C 1
ATOM 1120 O O . GLN A 1 139 ? 4.314 -12.305 -7.995 1.00 77.88 139 GLN A O 1
ATOM 1125 N N . CYS A 1 140 ? 4.495 -11.430 -10.052 1.00 80.62 140 CYS A N 1
ATOM 1126 C CA . CYS A 1 140 ? 5.519 -10.457 -9.671 1.00 80.62 140 CYS A CA 1
ATOM 1127 C C . CYS A 1 140 ? 4.932 -9.316 -8.844 1.00 80.62 140 CYS A C 1
ATOM 1129 O O . CYS A 1 140 ? 5.551 -8.923 -7.858 1.00 80.62 140 CYS A O 1
ATOM 1131 N N . LEU A 1 141 ? 3.761 -8.805 -9.234 1.00 80.44 141 LEU A N 1
ATOM 1132 C CA . LEU A 1 141 ? 3.075 -7.745 -8.497 1.00 80.44 141 LEU A CA 1
ATOM 1133 C C . LEU A 1 141 ? 2.702 -8.220 -7.094 1.00 80.44 141 LEU A C 1
ATOM 1135 O O . LEU A 1 141 ? 3.024 -7.536 -6.133 1.00 80.44 141 LEU A O 1
ATOM 1139 N N . ASP A 1 142 ? 2.147 -9.423 -6.957 1.00 79.00 142 ASP A N 1
ATOM 1140 C CA . ASP A 1 142 ? 1.815 -10.017 -5.661 1.00 79.00 142 ASP A CA 1
ATOM 1141 C C . ASP A 1 142 ? 3.065 -10.149 -4.783 1.00 79.00 142 ASP A C 1
ATOM 1143 O O . ASP A 1 142 ? 3.061 -9.763 -3.616 1.00 79.00 142 ASP A O 1
ATOM 1147 N N . TYR A 1 143 ? 4.173 -10.644 -5.350 1.00 78.75 143 TYR A N 1
ATOM 1148 C CA . TYR A 1 143 ? 5.426 -10.801 -4.612 1.00 78.75 143 TYR A CA 1
ATOM 1149 C C . TYR A 1 143 ? 6.032 -9.457 -4.185 1.00 78.75 143 TYR A C 1
ATOM 1151 O O . TYR A 1 143 ? 6.499 -9.326 -3.051 1.00 78.75 143 TYR A O 1
ATOM 1159 N N . LEU A 1 144 ? 6.056 -8.459 -5.072 1.00 80.44 144 LEU A N 1
ATOM 1160 C CA . LEU A 1 144 ? 6.588 -7.137 -4.743 1.00 80.44 144 LEU A CA 1
ATOM 1161 C C . LEU A 1 144 ? 5.694 -6.408 -3.750 1.00 80.44 144 LEU A C 1
ATOM 1163 O O . LEU A 1 144 ? 6.204 -5.852 -2.787 1.00 80.44 144 LEU A O 1
ATOM 1167 N N . SER A 1 145 ? 4.378 -6.452 -3.929 1.00 76.06 145 SER A N 1
ATOM 1168 C CA . SER A 1 145 ? 3.424 -5.864 -2.988 1.00 76.06 145 SER A CA 1
ATOM 1169 C C . SER A 1 145 ? 3.503 -6.538 -1.615 1.00 76.06 145 SER A C 1
ATOM 1171 O O . SER A 1 145 ? 3.404 -5.862 -0.594 1.00 76.06 145 SER A O 1
ATOM 1173 N N . TRP A 1 146 ? 3.783 -7.844 -1.570 1.00 68.88 146 TRP A N 1
ATOM 1174 C CA . TRP A 1 146 ? 4.025 -8.581 -0.329 1.00 68.88 146 TRP A CA 1
ATOM 1175 C C . TRP A 1 146 ? 5.354 -8.209 0.344 1.00 68.88 146 TRP A C 1
ATOM 1177 O O . TRP A 1 146 ? 5.394 -7.886 1.531 1.00 68.88 146 TRP A O 1
ATOM 1187 N N . THR A 1 147 ? 6.463 -8.278 -0.396 1.00 70.75 147 THR A N 1
ATOM 1188 C CA . THR A 1 147 ? 7.813 -8.135 0.179 1.00 70.75 147 THR A CA 1
ATOM 1189 C C . THR A 1 147 ? 8.270 -6.691 0.316 1.00 70.75 147 THR A C 1
ATOM 1191 O O . THR A 1 147 ? 9.143 -6.399 1.134 1.00 70.75 147 THR A O 1
ATOM 1194 N N . ASN A 1 148 ? 7.732 -5.789 -0.500 1.00 70.31 148 ASN A N 1
ATOM 1195 C CA . ASN A 1 148 ? 8.180 -4.411 -0.580 1.00 70.31 148 ASN A CA 1
ATOM 1196 C C . ASN A 1 148 ? 7.094 -3.497 -1.181 1.00 70.31 148 ASN A C 1
ATOM 1198 O O . ASN A 1 148 ? 7.247 -3.023 -2.298 1.00 70.31 148 ASN A O 1
ATOM 1202 N N . PRO A 1 149 ? 6.000 -3.199 -0.465 1.00 67.06 149 PRO A N 1
ATOM 1203 C CA . PRO A 1 149 ? 4.857 -2.427 -0.980 1.00 67.06 149 PRO A CA 1
ATOM 1204 C C . PRO A 1 149 ? 5.188 -1.006 -1.467 1.00 67.06 149 PRO A C 1
ATOM 1206 O O . PRO A 1 149 ? 4.388 -0.383 -2.159 1.00 67.06 149 PRO A O 1
ATOM 1209 N N . LEU A 1 150 ? 6.377 -0.490 -1.139 1.00 68.06 150 LEU A N 1
ATOM 1210 C CA . LEU A 1 150 ? 6.900 0.783 -1.642 1.00 68.06 150 LEU A CA 1
ATOM 1211 C C . LEU A 1 150 ? 7.702 0.622 -2.947 1.00 68.06 150 LEU A C 1
ATOM 1213 O O . LEU A 1 150 ? 8.334 1.578 -3.404 1.00 68.06 150 LEU A O 1
ATOM 1217 N N . TRP A 1 151 ? 7.654 -0.555 -3.581 1.00 75.12 151 TRP A N 1
ATOM 1218 C CA . TRP A 1 151 ? 8.280 -0.834 -4.876 1.00 75.12 151 TRP A CA 1
ATOM 1219 C C . TRP A 1 151 ? 7.809 0.136 -5.968 1.00 75.12 151 TRP A C 1
ATOM 1221 O O . TRP A 1 151 ? 8.559 0.424 -6.899 1.00 75.12 151 TRP A O 1
ATOM 1231 N N . MET A 1 152 ? 6.606 0.697 -5.817 1.00 72.75 152 MET A N 1
ATOM 1232 C CA . MET A 1 152 ? 6.028 1.719 -6.695 1.00 72.75 152 MET A CA 1
ATOM 1233 C C . MET A 1 152 ? 6.442 3.153 -6.347 1.00 72.75 152 MET A C 1
ATOM 1235 O O . MET A 1 152 ? 6.078 4.055 -7.086 1.00 72.75 152 MET A O 1
ATOM 1239 N N . LYS A 1 153 ? 7.165 3.403 -5.244 1.00 61.44 153 LYS A N 1
ATOM 1240 C CA . LYS A 1 153 ? 7.441 4.759 -4.723 1.00 61.44 153 LYS A CA 1
ATOM 1241 C C . LYS A 1 153 ? 8.916 5.169 -4.791 1.00 61.44 153 LYS A C 1
ATOM 1243 O O . LYS A 1 153 ? 9.214 6.327 -5.046 1.00 61.44 153 LYS A O 1
ATOM 1248 N N . PHE A 1 154 ? 9.851 4.225 -4.656 1.00 55.03 154 PHE A N 1
ATOM 1249 C CA . PHE A 1 154 ? 11.304 4.496 -4.716 1.00 55.03 154 PHE A CA 1
ATOM 1250 C C . PHE A 1 154 ? 11.945 4.161 -6.068 1.00 55.03 154 PHE A C 1
ATOM 1252 O O . PHE A 1 154 ? 13.138 3.877 -6.166 1.00 55.03 154 PHE A O 1
ATOM 1259 N N . TYR A 1 155 ? 11.142 4.171 -7.127 1.00 55.84 155 TYR A N 1
ATOM 1260 C CA . TYR A 1 155 ? 11.552 3.755 -8.463 1.00 55.84 155 TYR A CA 1
ATOM 1261 C C . TYR A 1 155 ? 12.257 4.856 -9.257 1.00 55.84 155 TYR A C 1
ATOM 1263 O O . TYR A 1 155 ? 12.775 4.574 -10.331 1.00 55.84 155 TYR A O 1
ATOM 1271 N N . GLU A 1 156 ? 12.307 6.104 -8.797 1.00 58.19 156 GLU A N 1
ATOM 1272 C CA . GLU A 1 156 ? 13.117 7.122 -9.484 1.00 58.19 156 GLU A CA 1
ATOM 1273 C C . GLU A 1 156 ? 14.621 6.816 -9.387 1.00 58.19 156 GLU A C 1
ATOM 1275 O O . GLU A 1 156 ? 15.390 7.158 -10.286 1.00 58.19 156 GLU A O 1
ATOM 1280 N N . GLU A 1 157 ? 15.040 6.066 -8.362 1.00 63.09 157 GLU A N 1
ATOM 1281 C CA . GLU A 1 157 ? 16.411 5.590 -8.238 1.00 63.09 157 GLU A CA 1
ATOM 1282 C C . GLU A 1 157 ? 16.630 4.295 -9.032 1.00 63.09 157 GLU A C 1
ATOM 1284 O O . GLU A 1 157 ? 16.106 3.223 -8.720 1.00 63.09 157 GLU A O 1
ATOM 1289 N N . PHE A 1 158 ? 17.477 4.388 -10.059 1.00 58.41 158 PHE A N 1
ATOM 1290 C CA . PHE A 1 158 ? 17.879 3.265 -10.908 1.00 58.41 158 PHE A CA 1
ATOM 1291 C C . PHE A 1 158 ? 18.401 2.055 -10.103 1.00 58.41 158 PHE A C 1
ATOM 1293 O O . PHE A 1 158 ? 18.113 0.907 -10.445 1.00 58.41 158 PHE A O 1
ATOM 1300 N N . SER A 1 159 ? 19.113 2.301 -8.997 1.00 66.25 159 SER A N 1
ATOM 1301 C CA . SER A 1 159 ? 19.626 1.261 -8.093 1.00 66.25 159 SER A CA 1
ATOM 1302 C C . SER A 1 159 ? 18.513 0.427 -7.452 1.00 66.25 159 SER A C 1
ATOM 1304 O O . SER A 1 159 ? 18.618 -0.799 -7.410 1.00 66.25 159 SER A O 1
ATOM 1306 N N . SER A 1 160 ? 17.420 1.068 -7.032 1.00 66.94 160 SER A N 1
ATOM 1307 C CA . SER A 1 160 ? 16.269 0.401 -6.417 1.00 66.94 160 SER A CA 1
ATOM 1308 C C . SER A 1 160 ? 15.566 -0.520 -7.413 1.00 66.94 160 SER A C 1
ATOM 1310 O O . SER A 1 160 ? 15.261 -1.668 -7.090 1.00 66.94 160 SER A O 1
ATOM 1312 N N . ARG A 1 161 ? 15.397 -0.079 -8.671 1.00 77.19 161 ARG A N 1
ATOM 1313 C CA . ARG A 1 161 ? 14.833 -0.924 -9.742 1.00 77.19 161 ARG A CA 1
ATOM 1314 C C . ARG A 1 161 ? 15.664 -2.183 -9.971 1.00 77.19 161 ARG A C 1
ATOM 1316 O O . ARG A 1 161 ? 15.110 -3.275 -10.086 1.00 77.19 161 ARG A O 1
ATOM 1323 N N . MET A 1 162 ? 16.992 -2.053 -10.010 1.00 76.19 162 MET A N 1
ATOM 1324 C CA . MET A 1 162 ? 17.882 -3.204 -10.182 1.00 76.19 162 MET A CA 1
ATOM 1325 C C . MET A 1 162 ? 17.752 -4.214 -9.037 1.00 76.19 162 MET A C 1
ATOM 1327 O O . MET A 1 162 ? 17.718 -5.417 -9.298 1.00 76.19 162 MET A O 1
ATOM 1331 N N . GLU A 1 163 ? 17.653 -3.746 -7.791 1.00 78.44 163 GLU A N 1
ATOM 1332 C CA . GLU A 1 163 ? 17.480 -4.623 -6.631 1.00 78.44 163 GLU A CA 1
ATOM 1333 C C . GLU A 1 163 ? 16.157 -5.398 -6.703 1.00 78.44 163 GLU A C 1
ATOM 1335 O O . GLU A 1 163 ? 16.145 -6.617 -6.511 1.00 78.44 163 GLU A O 1
ATOM 1340 N N . PHE A 1 164 ? 15.059 -4.723 -7.052 1.00 82.31 164 PHE A N 1
ATOM 1341 C CA . PHE A 1 164 ? 13.754 -5.364 -7.219 1.00 82.31 164 PHE A CA 1
ATOM 1342 C C . PHE A 1 164 ? 13.772 -6.447 -8.299 1.00 82.31 164 PHE A C 1
ATOM 1344 O O . PHE A 1 164 ? 13.329 -7.569 -8.044 1.00 82.31 164 PHE A O 1
ATOM 1351 N N . ILE A 1 165 ? 14.352 -6.163 -9.471 1.00 84.94 165 ILE A N 1
ATOM 1352 C CA . ILE A 1 165 ? 14.481 -7.169 -10.536 1.00 84.94 165 ILE A CA 1
ATOM 1353 C C . ILE A 1 165 ? 15.390 -8.329 -10.100 1.00 84.94 165 ILE A C 1
ATOM 1355 O O . ILE A 1 165 ? 15.067 -9.491 -10.350 1.00 84.94 165 ILE A O 1
ATOM 1359 N N . SER A 1 166 ? 16.496 -8.056 -9.399 1.00 79.81 166 SER A N 1
ATOM 1360 C CA . SER A 1 166 ? 17.387 -9.105 -8.885 1.00 79.81 166 SER A CA 1
ATOM 1361 C C . SER A 1 166 ? 16.668 -10.046 -7.917 1.00 79.81 166 SER A C 1
ATOM 1363 O O . SER A 1 166 ? 16.817 -11.266 -8.011 1.00 79.81 166 SER A O 1
ATOM 1365 N N . ARG A 1 167 ? 15.867 -9.499 -6.997 1.00 80.00 167 ARG A N 1
ATOM 1366 C CA . ARG A 1 167 ? 15.068 -10.288 -6.049 1.00 80.00 167 ARG A CA 1
ATOM 1367 C C . ARG A 1 167 ? 14.021 -11.130 -6.770 1.00 80.00 167 ARG A C 1
ATOM 1369 O O . ARG A 1 167 ? 13.941 -12.327 -6.524 1.00 80.00 167 ARG A O 1
ATOM 1376 N N . LEU A 1 168 ? 13.285 -10.547 -7.713 1.00 83.75 168 LEU A N 1
ATOM 1377 C CA . LEU A 1 168 ? 12.286 -11.289 -8.482 1.00 83.75 168 LEU A CA 1
ATOM 1378 C C . LEU A 1 168 ? 12.884 -12.431 -9.316 1.00 83.75 168 LEU A C 1
ATOM 1380 O O . LEU A 1 168 ? 12.269 -13.492 -9.432 1.00 83.75 168 LEU A O 1
ATOM 1384 N N . ASN A 1 169 ? 14.079 -12.233 -9.880 1.00 80.56 169 ASN A N 1
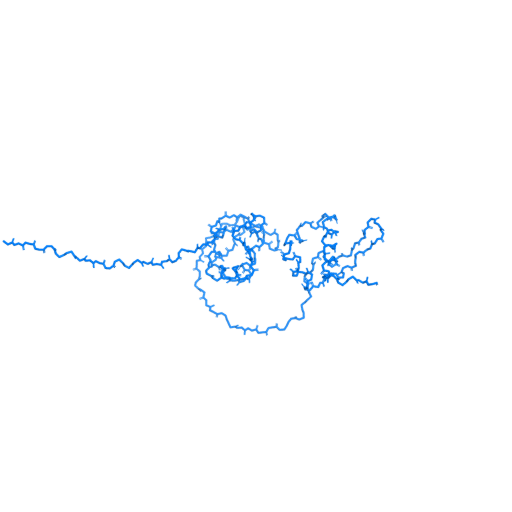ATOM 1385 C CA . ASN A 1 169 ? 14.810 -13.283 -10.589 1.00 80.56 169 ASN A CA 1
ATOM 1386 C C . ASN A 1 169 ? 15.291 -14.385 -9.636 1.00 80.56 169 ASN A C 1
ATOM 1388 O O . ASN A 1 169 ? 15.196 -15.564 -9.970 1.00 80.56 169 ASN A O 1
ATOM 1392 N N . THR A 1 170 ? 15.776 -14.011 -8.447 1.00 81.00 170 THR A N 1
ATOM 1393 C CA . THR A 1 170 ? 16.252 -14.959 -7.420 1.00 81.00 170 THR A CA 1
ATOM 1394 C C . THR A 1 170 ? 15.123 -15.872 -6.944 1.00 81.00 170 THR A C 1
ATOM 1396 O O . THR A 1 170 ? 15.313 -17.074 -6.801 1.00 81.00 170 THR A O 1
ATOM 1399 N N . GLU A 1 171 ? 13.926 -15.313 -6.785 1.00 78.88 171 GLU A N 1
ATOM 1400 C CA . GLU A 1 171 ? 12.722 -16.028 -6.347 1.00 78.88 171 GLU A CA 1
ATOM 1401 C C . GLU A 1 171 ? 11.954 -16.707 -7.493 1.00 78.88 171 GLU A C 1
ATOM 1403 O O . GLU A 1 171 ? 10.834 -17.191 -7.300 1.00 78.88 171 GLU A O 1
ATOM 1408 N N . ALA A 1 172 ? 12.533 -16.711 -8.700 1.00 78.12 172 ALA A N 1
ATOM 1409 C CA . ALA A 1 172 ? 11.944 -17.265 -9.918 1.00 78.12 172 ALA A CA 1
ATOM 1410 C C . ALA A 1 172 ? 10.516 -16.756 -10.207 1.00 78.12 172 ALA A C 1
ATOM 1412 O O . ALA A 1 172 ? 9.683 -17.483 -10.747 1.00 78.12 172 ALA A O 1
ATOM 1413 N N . LYS A 1 173 ? 10.222 -15.503 -9.831 1.00 77.38 173 LYS A N 1
ATOM 1414 C CA . LYS A 1 173 ? 8.926 -14.848 -10.077 1.00 77.38 173 LYS A CA 1
ATOM 1415 C C . LYS A 1 173 ? 8.890 -14.162 -11.437 1.00 77.38 173 LYS A C 1
ATOM 1417 O O . LYS A 1 173 ? 7.834 -14.084 -12.048 1.00 77.38 173 LYS A O 1
ATOM 1422 N N . CYS A 1 174 ? 10.038 -13.699 -11.930 1.00 75.69 174 CYS A N 1
ATOM 1423 C CA . CYS A 1 174 ? 10.163 -13.176 -13.288 1.00 75.69 174 CYS A CA 1
ATOM 1424 C C . CYS A 1 174 ? 10.401 -14.292 -14.302 1.00 75.69 174 CYS A C 1
ATOM 1426 O O . CYS A 1 174 ? 11.331 -15.089 -14.160 1.00 75.69 174 CYS A O 1
ATOM 1428 N N . CYS A 1 175 ? 9.647 -14.269 -15.402 1.00 54.75 175 CYS A N 1
ATOM 1429 C CA . CYS A 1 175 ? 10.049 -14.959 -16.621 1.00 54.75 175 CYS A CA 1
ATOM 1430 C C . CYS A 1 175 ? 11.241 -14.203 -17.219 1.00 54.75 175 CYS A C 1
ATOM 1432 O O . CYS A 1 175 ? 11.082 -13.248 -17.985 1.00 54.75 175 CYS A O 1
ATOM 1434 N N . VAL A 1 176 ? 12.450 -14.594 -16.826 1.00 48.06 176 VAL A N 1
ATOM 1435 C CA . VAL A 1 176 ? 13.663 -14.149 -17.509 1.00 48.06 176 VAL A CA 1
ATOM 1436 C C . VAL A 1 176 ? 13.605 -14.757 -18.905 1.00 48.06 176 VAL A C 1
ATOM 1438 O O . VAL A 1 176 ? 13.583 -15.983 -19.048 1.00 48.06 176 VAL A O 1
ATOM 1441 N N . GLY A 1 177 ? 13.506 -13.910 -19.931 1.00 43.88 177 GLY A N 1
ATOM 1442 C CA . GLY A 1 177 ? 13.740 -14.347 -21.301 1.00 43.88 177 GLY A CA 1
ATOM 1443 C C . GLY A 1 177 ? 15.101 -15.035 -21.340 1.00 43.88 177 GLY A C 1
ATOM 1444 O O . GLY A 1 177 ? 16.098 -14.437 -20.936 1.00 43.88 177 GLY A O 1
ATOM 1445 N N . LYS A 1 178 ? 15.103 -16.313 -21.718 1.00 29.98 178 LYS A N 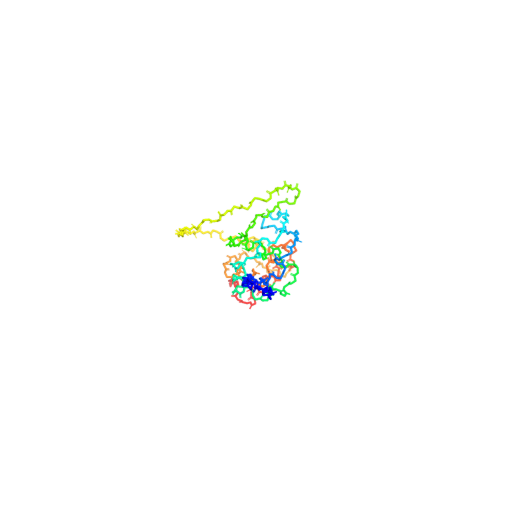1
ATOM 1446 C CA . LYS A 1 178 ? 16.329 -17.043 -22.040 1.00 29.98 178 LYS A CA 1
ATOM 1447 C C . LYS A 1 178 ? 17.040 -16.394 -23.218 1.00 29.98 178 LYS A C 1
ATOM 1449 O O . LYS A 1 178 ? 16.325 -15.930 -24.134 1.00 29.98 178 LYS A O 1
#

Organism: Caenorhabditis remanei (NCBI:txid31234)

Secondary structure (DSSP, 8-state):
----------------------GGGGS-EEEE-TTS-EEEE-STT-SHHHHHHHHHHSTTTTT--GGGHHHHHHHHHHTT--SS-PEETT-----------PPPP-----------GGGGS-EE-TTS-EE-STT-SHHHHHHHHHH-GGGGTSTTSHHHHHHHHHHHHHTT-S----

Radius of gyration: 24.13 Å; chains: 1; bounding box: 70×39×84 Å

Sequence (178 aa):
MKSQFLILFLPFLVNCQRELDCGFLNSTFEYEDWKNVTKTYVGGCCTLDCLEWLDTNVSDWREKLDNWNSYIINILYDQHCCNDTPATVGTTETSTIIPFTTPTTTIISVDEHLDCHWLRDPFNYSNGLSYTGSCCTQQCLDYLSWTNPLWMKFYEEFSSRMEFISRLNTEAKCCVGK